Protein AF-X1LZN0-F1 (afdb_monomer_lite)

Sequence (103 aa):
MQIDPKHTGALDVKAMLYYELPGLLGGNVNKTIELLSKGIEIDSNYSLLYVDMARSYIKKKDYENARWFLNKVSEMENPTYEADLILNDKPEALELLEEIKGK

Radius of gyration: 13.46 Å; chains: 1; bounding box: 36×19×45 Å

InterPro domains:
  IPR011990 Tetratricopeptide-like helical domain superfamily [G3DSA:1.25.40.10] (1-102)
  IPR011990 Tetratricopeptide-like helical domain superfamily [SSF48452] (2-98)

Organism: NCBI:txid412755

pLDDT: mean 94.17, std 11.61, range [38.19, 98.88]

Foldseek 3Di:
DDDDPLDLVVLQVVLVVLCPDDVVRNRDLVSSLVSLVSSCVSPVQALVSLCSQLVSCVVVVNNVSNLVSLVSLVVRDDHPDPCCSVVPRNVSSVVSCVVSVPD

Structure (mmCIF, N/CA/C/O backbone):
data_AF-X1LZN0-F1
#
_entry.id   AF-X1LZN0-F1
#
loop_
_atom_site.group_PDB
_atom_site.id
_atom_site.type_symbol
_atom_site.label_atom_id
_atom_site.label_alt_id
_atom_site.label_comp_id
_atom_site.label_asym_id
_atom_site.label_entity_id
_atom_site.label_seq_id
_atom_site.pdbx_PDB_ins_code
_atom_site.Cartn_x
_atom_site.Cartn_y
_atom_site.Cartn_z
_atom_site.occupancy
_atom_site.B_iso_or_equiv
_atom_site.auth_seq_id
_atom_site.auth_comp_id
_atom_site.auth_asym_id
_atom_site.auth_atom_id
_atom_site.pdbx_PDB_model_num
ATOM 1 N N . MET A 1 1 ? 3.715 6.738 -28.071 1.00 38.44 1 MET A N 1
ATOM 2 C CA . MET A 1 1 ? 4.467 5.950 -27.073 1.00 38.44 1 MET A CA 1
ATOM 3 C C . MET A 1 1 ? 3.524 4.904 -26.510 1.00 38.44 1 MET A C 1
ATOM 5 O O . MET A 1 1 ? 2.556 5.282 -25.868 1.00 38.44 1 MET A O 1
ATOM 9 N N . GLN A 1 2 ? 3.729 3.624 -26.827 1.00 38.19 2 GLN A N 1
ATOM 10 C CA . GLN A 1 2 ? 3.074 2.544 -26.085 1.00 38.19 2 GLN A CA 1
ATOM 11 C C . GLN A 1 2 ? 3.850 2.396 -24.777 1.00 38.19 2 GLN A C 1
ATOM 13 O O . GLN A 1 2 ? 5.045 2.121 -24.813 1.00 38.19 2 GLN A O 1
ATOM 18 N N . ILE A 1 3 ? 3.198 2.671 -23.650 1.00 49.62 3 ILE A N 1
ATOM 19 C CA . ILE A 1 3 ? 3.736 2.318 -22.336 1.00 49.62 3 ILE A CA 1
ATOM 20 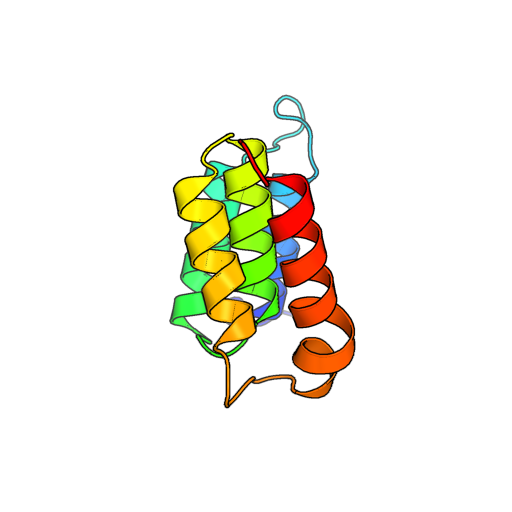C C . ILE A 1 3 ? 3.633 0.799 -22.250 1.00 49.62 3 ILE A C 1
ATOM 22 O O . ILE A 1 3 ? 2.558 0.260 -22.520 1.00 49.62 3 ILE A O 1
ATOM 26 N N . ASP A 1 4 ? 4.739 0.123 -21.942 1.00 55.28 4 ASP A N 1
ATOM 27 C CA . ASP A 1 4 ? 4.723 -1.317 -21.710 1.00 55.28 4 ASP A CA 1
ATOM 28 C C . ASP A 1 4 ? 3.688 -1.613 -20.607 1.00 55.28 4 ASP A C 1
ATOM 30 O O . ASP A 1 4 ? 3.858 -1.154 -19.473 1.00 55.28 4 ASP A O 1
ATOM 34 N N . PRO A 1 5 ? 2.595 -2.339 -20.908 1.00 54.56 5 PRO A N 1
ATOM 35 C CA . PRO A 1 5 ? 1.544 -2.632 -19.938 1.00 54.56 5 PRO A CA 1
ATOM 36 C C . PRO A 1 5 ? 2.021 -3.523 -18.778 1.00 54.56 5 PRO A C 1
ATOM 38 O O . PRO A 1 5 ? 1.232 -3.793 -17.873 1.00 54.56 5 PRO A O 1
ATOM 41 N N . LYS A 1 6 ? 3.282 -3.977 -18.798 1.00 61.28 6 LYS A N 1
ATOM 42 C CA . LYS A 1 6 ? 3.948 -4.715 -17.720 1.00 61.28 6 LYS A CA 1
ATOM 43 C C . LYS A 1 6 ? 4.839 -3.845 -16.829 1.00 61.28 6 LYS A C 1
ATOM 45 O O . LYS A 1 6 ? 5.467 -4.384 -15.927 1.00 61.28 6 LYS A O 1
ATOM 50 N N . HIS A 1 7 ? 4.922 -2.531 -17.048 1.00 81.31 7 HIS A N 1
ATOM 51 C CA . HIS A 1 7 ? 5.671 -1.669 -16.136 1.00 81.31 7 HIS A CA 1
ATOM 52 C C . HIS A 1 7 ? 4.906 -1.524 -14.817 1.00 81.31 7 HIS A C 1
ATOM 54 O O . HIS A 1 7 ? 3.805 -0.969 -14.797 1.00 81.31 7 HIS A O 1
ATOM 60 N N . THR A 1 8 ? 5.500 -1.978 -13.716 1.00 86.69 8 THR A N 1
ATOM 61 C CA . THR A 1 8 ? 4.865 -2.001 -12.394 1.00 86.69 8 THR A CA 1
ATOM 62 C C . THR A 1 8 ? 4.289 -0.640 -11.989 1.00 86.69 8 THR A C 1
ATOM 64 O O . THR A 1 8 ? 3.122 -0.554 -11.619 1.00 86.69 8 THR A O 1
ATOM 67 N N . GLY A 1 9 ? 5.033 0.452 -12.199 1.00 88.69 9 GLY A N 1
ATOM 68 C CA . GLY A 1 9 ? 4.532 1.807 -11.918 1.00 88.69 9 GLY A CA 1
ATOM 69 C C . GLY A 1 9 ? 3.328 2.240 -12.774 1.00 88.69 9 GLY A C 1
ATOM 70 O O . GLY A 1 9 ? 2.523 3.057 -12.347 1.00 88.69 9 GLY A O 1
ATOM 71 N N . ALA A 1 10 ? 3.139 1.684 -13.977 1.00 90.50 10 ALA A N 1
ATOM 72 C CA . ALA A 1 10 ? 1.955 1.995 -14.785 1.00 90.50 10 ALA A CA 1
ATOM 73 C C . ALA A 1 10 ? 0.696 1.288 -14.251 1.00 90.50 10 ALA A C 1
ATOM 75 O O . ALA A 1 10 ? -0.411 1.824 -14.361 1.00 90.50 10 ALA A O 1
ATOM 76 N N . LEU A 1 11 ? 0.858 0.091 -13.673 1.00 93.75 11 LEU A N 1
ATOM 77 C CA . LEU A 1 11 ? -0.222 -0.609 -12.976 1.00 93.75 11 LEU A CA 1
ATOM 78 C C . LEU A 1 11 ? -0.625 0.134 -11.705 1.00 93.75 11 LEU A C 1
ATOM 80 O O . LEU A 1 11 ? -1.824 0.279 -11.470 1.00 93.75 11 LEU A O 1
ATOM 84 N N . ASP A 1 12 ? 0.354 0.650 -10.963 1.00 95.81 12 ASP A N 1
ATOM 85 C CA . ASP A 1 12 ? 0.129 1.486 -9.785 1.00 95.81 12 ASP A CA 1
ATOM 86 C C . ASP A 1 12 ? -0.681 2.750 -10.116 1.00 95.81 12 ASP A C 1
ATOM 88 O O . ASP A 1 12 ? -1.810 2.912 -9.652 1.00 95.81 12 ASP A O 1
ATOM 92 N N . VAL A 1 13 ? -0.202 3.575 -11.054 1.00 95.56 13 VAL A N 1
ATOM 93 C CA . VAL A 1 13 ? -0.913 4.795 -11.488 1.00 95.56 13 VAL A CA 1
ATOM 94 C C . VAL A 1 13 ? -2.357 4.491 -11.909 1.00 95.56 13 VAL A C 1
ATOM 96 O O . VAL A 1 13 ? -3.291 5.236 -11.596 1.00 95.56 13 VAL A O 1
ATOM 99 N N . LYS A 1 14 ? -2.579 3.368 -12.601 1.00 95.38 14 LYS A N 1
ATOM 100 C CA . LYS A 1 14 ? -3.926 2.936 -12.985 1.00 95.38 14 LYS A CA 1
ATOM 101 C C . LYS A 1 14 ? -4.763 2.500 -11.778 1.00 95.38 14 LYS A C 1
ATOM 103 O O . LYS A 1 14 ? -5.964 2.771 -11.754 1.00 95.38 14 LYS A O 1
ATOM 108 N N . ALA A 1 15 ? -4.171 1.814 -10.806 1.00 97.00 15 ALA A N 1
ATOM 109 C CA . ALA A 1 15 ? -4.842 1.422 -9.572 1.00 97.00 15 ALA A CA 1
ATOM 110 C C . ALA A 1 15 ? -5.261 2.648 -8.751 1.00 97.00 15 ALA A C 1
ATOM 112 O O . ALA A 1 15 ? -6.400 2.703 -8.274 1.00 97.00 15 ALA A O 1
ATOM 113 N N . MET A 1 16 ? -4.386 3.650 -8.673 1.00 97.50 16 MET A N 1
ATOM 114 C CA . MET A 1 16 ? -4.632 4.917 -7.991 1.00 97.50 16 MET A CA 1
ATOM 115 C C . MET A 1 16 ? -5.749 5.728 -8.639 1.00 97.50 16 MET A C 1
ATOM 117 O O . MET A 1 16 ? -6.603 6.259 -7.932 1.00 97.50 16 MET A O 1
ATOM 121 N N . LEU A 1 17 ? -5.883 5.699 -9.967 1.00 96.31 17 LEU A N 1
ATOM 122 C CA . LEU A 1 17 ? -7.056 6.280 -10.629 1.00 96.31 17 LEU A CA 1
ATOM 123 C C . LEU A 1 17 ? -8.375 5.643 -10.145 1.00 96.31 17 LEU A C 1
ATOM 125 O O . LEU A 1 17 ? -9.345 6.351 -9.876 1.00 96.31 17 LEU A O 1
ATOM 129 N N . TYR A 1 18 ? -8.425 4.313 -10.012 1.00 97.50 18 TYR A N 1
ATOM 130 C CA . TYR A 1 18 ? -9.608 3.626 -9.476 1.00 97.50 18 TYR A CA 1
ATOM 131 C C . TYR A 1 18 ? -9.835 3.894 -7.987 1.00 97.50 18 TYR A C 1
ATOM 133 O O . TYR A 1 18 ? -10.981 3.853 -7.537 1.00 97.50 18 TYR A O 1
ATOM 141 N N . TYR A 1 19 ? -8.773 4.136 -7.225 1.00 97.94 19 TYR A N 1
ATOM 142 C CA . TYR A 1 19 ? -8.862 4.401 -5.795 1.00 97.94 19 TYR A CA 1
ATOM 143 C C . TYR A 1 19 ? -9.416 5.797 -5.514 1.00 97.94 19 TYR A C 1
ATOM 145 O O . TYR A 1 19 ? -10.303 5.931 -4.668 1.00 97.94 19 TYR A O 1
ATOM 153 N N . GLU A 1 20 ? -8.924 6.809 -6.229 1.00 96.44 20 GLU A N 1
ATOM 154 C CA . GLU A 1 20 ? -9.249 8.219 -5.991 1.00 96.44 20 GLU A CA 1
ATOM 155 C C . GLU A 1 20 ? -10.651 8.602 -6.469 1.00 96.44 20 GLU A C 1
ATOM 157 O O . GLU A 1 20 ? -11.344 9.404 -5.838 1.00 96.44 20 GLU A O 1
ATOM 162 N N . LEU A 1 21 ? -11.116 8.012 -7.572 1.00 96.00 21 LEU A N 1
ATOM 163 C CA . LEU A 1 21 ? -12.424 8.359 -8.111 1.00 96.00 21 LEU A CA 1
ATOM 164 C C . LEU A 1 21 ? -13.562 7.944 -7.154 1.00 96.00 21 LEU A C 1
ATOM 166 O O . LEU A 1 21 ? -13.531 6.871 -6.546 1.00 96.00 21 LEU A O 1
ATOM 170 N N . PRO A 1 22 ? -14.633 8.748 -7.045 1.00 93.31 22 PRO A N 1
ATOM 171 C CA . PRO A 1 22 ? -15.887 8.301 -6.455 1.00 93.31 22 PRO A CA 1
ATOM 172 C C . PRO A 1 22 ? -16.490 7.137 -7.246 1.00 93.31 22 PRO A C 1
ATOM 174 O O . PRO A 1 22 ? -16.355 7.073 -8.469 1.00 93.31 22 PRO A O 1
ATOM 177 N N . GLY A 1 23 ? -17.255 6.268 -6.580 1.00 90.31 23 GLY A N 1
ATOM 178 C CA . GLY A 1 23 ? -17.894 5.115 -7.231 1.00 90.31 23 GLY A CA 1
ATOM 179 C C . GLY A 1 23 ? -18.751 5.480 -8.452 1.00 90.31 23 GLY A C 1
ATOM 180 O O . GLY A 1 23 ? -18.690 4.790 -9.466 1.00 90.31 23 GLY A O 1
ATOM 181 N N . LEU A 1 24 ? -19.482 6.606 -8.408 1.00 93.81 24 LEU A N 1
ATOM 182 C CA . LEU A 1 24 ? -20.297 7.061 -9.549 1.00 93.81 24 LEU A CA 1
ATOM 183 C C . LEU A 1 24 ? -19.440 7.475 -10.758 1.00 93.81 24 LEU A C 1
ATOM 185 O O . LEU A 1 24 ? -19.884 7.347 -11.894 1.00 93.81 24 LEU A O 1
ATOM 189 N N . LEU A 1 25 ? -18.210 7.940 -10.518 1.00 94.25 25 LEU A N 1
ATOM 190 C CA . LEU A 1 25 ? -17.260 8.361 -11.551 1.00 94.25 25 LEU A CA 1
ATOM 191 C C . LEU A 1 25 ? -16.306 7.230 -11.965 1.00 94.25 25 LEU A C 1
ATOM 193 O O . LEU A 1 25 ? -15.321 7.478 -12.651 1.00 94.25 25 LEU A O 1
ATOM 197 N N . GLY A 1 26 ? -16.601 5.987 -11.575 1.00 90.69 26 GLY A N 1
ATOM 198 C CA . GLY A 1 26 ? -15.819 4.810 -11.956 1.00 90.69 26 GLY A CA 1
ATOM 199 C C . GLY A 1 26 ? -14.803 4.343 -10.914 1.00 90.69 26 GLY A C 1
ATOM 200 O O . GLY A 1 26 ? -14.060 3.402 -11.196 1.00 90.69 26 GLY A O 1
ATOM 201 N N . GLY A 1 27 ? -14.795 4.939 -9.720 1.00 95.81 27 GLY A N 1
ATOM 202 C CA . GLY A 1 27 ? -13.999 4.478 -8.586 1.00 95.81 27 GLY A CA 1
ATOM 203 C C . GLY A 1 27 ? -14.321 3.049 -8.169 1.00 95.81 27 GLY A C 1
ATOM 204 O O . GLY A 1 27 ? -15.488 2.658 -8.092 1.00 95.81 27 GLY A O 1
ATOM 205 N N . ASN A 1 28 ? -13.294 2.245 -7.901 1.00 97.62 28 ASN A N 1
ATOM 206 C CA . ASN A 1 28 ? -13.471 0.845 -7.537 1.00 97.62 28 ASN A CA 1
ATOM 207 C C . ASN A 1 28 ? -12.259 0.293 -6.777 1.00 97.62 28 ASN A C 1
ATOM 209 O O . ASN A 1 28 ? -11.285 -0.156 -7.376 1.00 97.62 28 ASN A O 1
ATOM 213 N N . VAL A 1 29 ? -12.380 0.228 -5.450 1.00 97.25 29 VAL A N 1
ATOM 214 C CA . VAL A 1 29 ? -11.306 -0.260 -4.570 1.00 97.25 29 VAL A CA 1
ATOM 215 C C . VAL A 1 29 ? -10.949 -1.730 -4.832 1.00 97.25 29 VAL A C 1
ATOM 217 O O . VAL A 1 29 ? -9.795 -2.114 -4.694 1.00 97.25 29 VAL A O 1
ATOM 220 N N . ASN A 1 30 ? -11.892 -2.571 -5.273 1.00 97.38 30 ASN A N 1
ATOM 221 C CA . ASN A 1 30 ? -11.560 -3.960 -5.615 1.00 97.38 30 ASN A CA 1
ATOM 222 C C . ASN A 1 30 ? -10.697 -4.039 -6.887 1.00 97.38 30 ASN A C 1
ATOM 224 O O . ASN A 1 30 ? -9.787 -4.861 -6.946 1.00 97.38 30 ASN A O 1
ATOM 228 N N . LYS A 1 31 ? -10.927 -3.162 -7.876 1.00 97.56 31 LYS A N 1
ATOM 229 C CA . LYS A 1 31 ? -10.057 -3.054 -9.061 1.00 97.56 31 LYS A CA 1
ATOM 230 C C . LYS A 1 31 ? -8.694 -2.463 -8.722 1.00 97.56 31 LYS A C 1
ATOM 232 O O . LYS A 1 31 ? -7.702 -2.908 -9.291 1.00 97.56 31 LYS A O 1
ATOM 237 N N . THR A 1 32 ? -8.638 -1.498 -7.802 1.00 98.25 32 THR A N 1
ATOM 238 C CA . THR A 1 32 ? -7.369 -1.028 -7.229 1.00 98.25 32 THR A CA 1
ATOM 239 C C . THR A 1 32 ? -6.590 -2.214 -6.671 1.00 98.25 32 THR A C 1
ATOM 241 O O . THR A 1 32 ? -5.440 -2.416 -7.053 1.00 98.25 32 THR A O 1
ATOM 244 N N . ILE A 1 33 ? -7.245 -3.063 -5.869 1.00 98.50 33 ILE A N 1
ATOM 245 C CA . ILE A 1 33 ? -6.584 -4.218 -5.261 1.00 98.50 33 ILE A CA 1
ATOM 246 C C . ILE A 1 33 ? -6.075 -5.221 -6.304 1.00 98.50 33 ILE A C 1
ATOM 248 O O . ILE A 1 33 ? -4.945 -5.697 -6.212 1.00 98.50 33 ILE A O 1
ATOM 252 N N . GLU A 1 34 ? -6.877 -5.512 -7.328 1.00 98.06 34 GLU A N 1
ATOM 253 C CA . GLU A 1 34 ? -6.497 -6.412 -8.421 1.00 98.06 34 GLU A CA 1
ATOM 254 C C . GLU A 1 34 ? -5.256 -5.916 -9.185 1.00 98.06 34 GLU A C 1
ATOM 256 O O . GLU A 1 34 ? -4.365 -6.700 -9.507 1.00 98.06 34 GLU A O 1
ATOM 261 N N . LEU A 1 35 ? -5.191 -4.618 -9.491 1.00 97.69 35 LEU A N 1
ATOM 262 C CA . LEU A 1 35 ? -4.087 -4.033 -10.256 1.00 97.69 35 LEU A CA 1
ATOM 263 C C . LEU A 1 35 ? -2.788 -3.983 -9.456 1.00 97.69 35 LEU A C 1
ATOM 265 O O . LEU A 1 35 ? -1.742 -4.345 -9.989 1.00 97.69 35 LEU A O 1
ATOM 269 N N . LEU A 1 36 ? -2.863 -3.591 -8.186 1.00 98.31 36 LEU A N 1
ATOM 270 C CA . LEU A 1 36 ? -1.712 -3.594 -7.285 1.00 98.31 36 LEU A CA 1
ATOM 271 C C . LEU A 1 36 ? -1.201 -5.020 -7.040 1.00 98.31 36 LEU A C 1
ATOM 273 O O . LEU A 1 36 ? 0.004 -5.237 -7.060 1.00 98.31 36 LEU A O 1
ATOM 277 N N . SER A 1 37 ? -2.097 -6.009 -6.921 1.00 98.12 37 SER A N 1
ATOM 278 C CA . SER A 1 37 ? -1.703 -7.425 -6.810 1.00 98.12 37 SER A CA 1
ATOM 279 C C . SER A 1 37 ? -0.902 -7.888 -8.032 1.00 98.12 37 SER A C 1
ATOM 281 O O . SER A 1 37 ? 0.154 -8.492 -7.878 1.00 98.12 37 SER A O 1
ATOM 283 N N . LYS A 1 38 ? -1.333 -7.519 -9.247 1.00 96.69 38 LYS A N 1
ATOM 284 C CA . LYS A 1 38 ? -0.562 -7.777 -10.479 1.00 96.69 38 LYS A CA 1
ATOM 285 C C . LYS A 1 38 ? 0.776 -7.040 -10.494 1.00 96.69 38 LYS A C 1
ATOM 287 O O . LYS A 1 38 ? 1.749 -7.564 -11.020 1.00 96.69 38 LYS A O 1
ATOM 292 N N . GLY A 1 39 ? 0.826 -5.828 -9.943 1.00 96.50 39 GLY A N 1
ATOM 293 C CA . GLY A 1 39 ? 2.073 -5.086 -9.775 1.00 96.50 39 GLY A CA 1
ATOM 294 C C . GLY A 1 39 ? 3.063 -5.841 -8.887 1.00 96.50 39 GLY A C 1
ATOM 295 O O . GLY A 1 39 ? 4.205 -6.033 -9.288 1.00 96.50 39 GLY A O 1
ATOM 296 N N . ILE A 1 40 ? 2.595 -6.350 -7.744 1.00 97.06 40 ILE A N 1
ATOM 297 C CA . ILE A 1 40 ? 3.398 -7.133 -6.794 1.00 97.06 40 ILE A CA 1
ATOM 298 C C . ILE A 1 40 ? 3.871 -8.459 -7.412 1.00 97.06 40 ILE A C 1
ATOM 300 O O . ILE A 1 40 ? 4.992 -8.888 -7.156 1.00 97.06 40 ILE A O 1
ATOM 304 N N . GLU A 1 41 ? 3.053 -9.108 -8.248 1.00 96.44 41 GLU A N 1
ATOM 305 C CA . GLU A 1 41 ? 3.464 -10.313 -8.990 1.00 96.44 41 GLU A CA 1
ATOM 306 C C . GLU A 1 41 ? 4.618 -10.047 -9.971 1.00 96.44 41 GLU A C 1
ATOM 308 O O . GLU A 1 41 ? 5.422 -10.943 -10.230 1.00 96.44 41 GLU A O 1
ATOM 313 N N . ILE A 1 42 ? 4.696 -8.837 -10.535 1.00 94.25 42 ILE A N 1
ATOM 314 C CA . ILE A 1 42 ? 5.760 -8.436 -11.467 1.00 94.25 42 ILE A CA 1
ATOM 315 C C . ILE A 1 42 ? 7.001 -7.970 -10.704 1.00 94.25 42 ILE A C 1
ATOM 317 O O . ILE A 1 42 ? 8.118 -8.329 -11.074 1.00 94.25 42 ILE A O 1
ATOM 321 N N . ASP A 1 43 ? 6.804 -7.169 -9.660 1.00 95.81 43 ASP A N 1
ATOM 322 C CA . ASP A 1 43 ? 7.863 -6.653 -8.804 1.00 95.81 43 ASP A CA 1
ATOM 323 C C . ASP A 1 43 ? 7.410 -6.635 -7.337 1.00 95.81 43 ASP A C 1
ATOM 325 O O . ASP A 1 43 ? 6.767 -5.698 -6.858 1.00 95.81 43 ASP A O 1
ATOM 329 N N . SER A 1 44 ? 7.793 -7.683 -6.609 1.00 96.69 44 SER A N 1
ATOM 330 C CA . SER A 1 44 ? 7.500 -7.840 -5.183 1.00 96.69 44 SER A CA 1
ATOM 331 C C . SER A 1 44 ? 8.351 -6.946 -4.279 1.00 96.69 44 SER A C 1
ATOM 333 O O . SER A 1 44 ? 8.142 -6.923 -3.068 1.00 96.69 44 SER A O 1
ATOM 335 N N . ASN A 1 45 ? 9.330 -6.237 -4.840 1.00 97.56 45 ASN A N 1
ATOM 336 C CA . ASN A 1 45 ? 10.239 -5.364 -4.108 1.00 97.56 45 ASN A CA 1
ATOM 337 C C . ASN A 1 45 ? 9.868 -3.882 -4.276 1.00 97.56 45 ASN A C 1
ATOM 339 O O . ASN A 1 45 ? 10.570 -3.005 -3.772 1.00 97.56 45 ASN A O 1
ATOM 343 N N . TYR A 1 46 ? 8.760 -3.576 -4.955 1.00 97.56 46 TYR A N 1
ATOM 344 C CA . TYR A 1 46 ? 8.246 -2.216 -5.056 1.00 97.56 46 TYR A CA 1
ATOM 345 C C . TYR A 1 46 ? 7.356 -1.887 -3.849 1.00 97.56 46 TYR A C 1
ATOM 347 O O . TYR A 1 46 ? 6.156 -2.168 -3.833 1.00 97.56 46 TYR A O 1
ATOM 355 N N . SER A 1 47 ? 7.954 -1.275 -2.827 1.00 98.50 47 SER A N 1
ATOM 356 C CA . SER A 1 47 ? 7.320 -0.966 -1.538 1.00 98.50 47 SER A CA 1
ATOM 357 C C . SER A 1 47 ? 6.041 -0.137 -1.623 1.00 98.50 47 SER A C 1
ATOM 359 O O . SER A 1 47 ? 5.092 -0.443 -0.899 1.00 98.50 47 SER A O 1
ATOM 361 N N . LEU A 1 48 ? 5.966 0.832 -2.539 1.00 98.38 48 LEU A N 1
ATOM 362 C CA . LEU A 1 48 ? 4.786 1.681 -2.724 1.00 98.38 48 LEU A CA 1
ATOM 363 C C . LEU A 1 48 ? 3.497 0.871 -2.949 1.00 98.38 48 LEU A C 1
ATOM 365 O O . LEU A 1 48 ? 2.461 1.174 -2.361 1.00 98.38 48 LEU A O 1
ATOM 369 N N . LEU A 1 49 ? 3.565 -0.245 -3.686 1.00 98.56 49 LEU A N 1
ATOM 370 C CA . LEU A 1 49 ? 2.388 -1.085 -3.938 1.00 98.56 49 LEU A CA 1
ATOM 371 C C . LEU A 1 49 ? 1.784 -1.672 -2.658 1.00 98.56 49 LEU A C 1
ATOM 373 O O . LEU A 1 49 ? 0.575 -1.902 -2.579 1.00 98.56 49 LEU A O 1
ATOM 377 N N . TYR A 1 50 ? 2.624 -1.942 -1.658 1.00 98.81 50 TYR A N 1
ATOM 378 C CA . TYR A 1 50 ? 2.194 -2.456 -0.362 1.00 98.81 50 TYR A CA 1
ATOM 379 C C . TYR A 1 50 ? 1.571 -1.337 0.489 1.00 98.81 50 TYR A C 1
ATOM 381 O O . TYR A 1 50 ? 0.579 -1.582 1.180 1.00 98.81 50 TYR A O 1
ATOM 389 N N . VAL A 1 51 ? 2.076 -0.102 0.391 1.00 98.81 51 VAL A N 1
ATOM 390 C CA . VAL A 1 51 ? 1.441 1.079 1.008 1.00 98.81 51 VAL A CA 1
ATOM 391 C C . VAL A 1 51 ? 0.050 1.311 0.405 1.00 98.81 51 VAL A C 1
ATOM 393 O O . VAL A 1 51 ? -0.939 1.427 1.134 1.00 98.81 51 VAL A O 1
ATOM 396 N N . ASP A 1 52 ? -0.076 1.262 -0.921 1.00 98.75 52 ASP A N 1
ATOM 397 C CA . ASP A 1 52 ? -1.357 1.473 -1.605 1.00 98.75 52 ASP A CA 1
ATOM 398 C C . ASP A 1 52 ? -2.345 0.311 -1.423 1.00 98.75 52 ASP A C 1
ATOM 400 O O . ASP A 1 52 ? -3.567 0.522 -1.342 1.00 98.75 52 ASP A O 1
ATOM 404 N N . MET A 1 53 ? -1.842 -0.918 -1.255 1.00 98.75 53 MET A N 1
ATOM 405 C CA . MET A 1 53 ? -2.629 -2.046 -0.749 1.00 98.75 53 MET A CA 1
ATOM 406 C C . MET A 1 53 ? -3.240 -1.708 0.606 1.00 98.75 53 MET A C 1
ATOM 408 O O . MET A 1 53 ? -4.455 -1.834 0.785 1.00 98.75 53 MET A O 1
ATOM 412 N N . ALA A 1 54 ? -2.417 -1.258 1.552 1.00 98.75 54 ALA A N 1
ATOM 413 C CA . ALA A 1 54 ? -2.880 -0.940 2.889 1.00 98.75 54 ALA A CA 1
ATOM 414 C C . ALA A 1 54 ? -3.943 0.161 2.871 1.00 98.75 54 ALA A C 1
ATOM 416 O O . ALA A 1 54 ? -5.026 -0.051 3.417 1.00 98.75 54 ALA A O 1
ATOM 417 N N . ARG A 1 55 ? -3.713 1.272 2.160 1.00 98.75 55 ARG A N 1
ATOM 418 C CA . ARG A 1 55 ? -4.710 2.345 1.962 1.00 98.75 55 ARG A CA 1
ATOM 419 C C . ARG A 1 55 ? -6.034 1.805 1.409 1.00 98.75 55 ARG A C 1
ATOM 421 O O . ARG A 1 55 ? -7.114 2.140 1.905 1.00 98.75 55 ARG A O 1
ATOM 428 N N . SER A 1 56 ? -5.968 0.903 0.430 1.00 98.50 56 SER A N 1
ATOM 429 C CA . SER A 1 56 ? -7.150 0.252 -0.148 1.00 98.50 56 SER A CA 1
ATOM 430 C C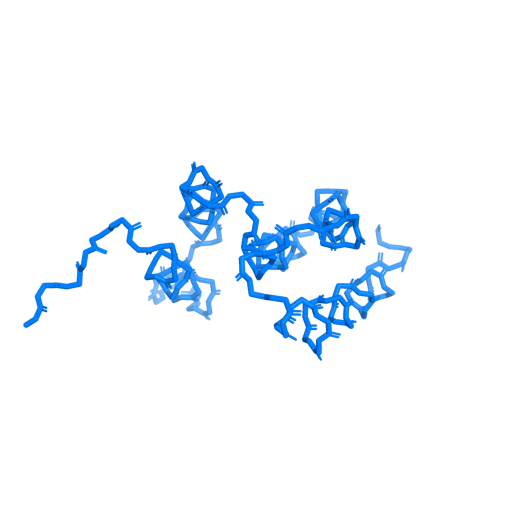 . SER A 1 56 ? -7.926 -0.579 0.881 1.00 98.50 56 SER A C 1
ATOM 432 O O . SER A 1 56 ? -9.158 -0.512 0.927 1.00 98.50 56 SER A O 1
ATOM 434 N N . TYR A 1 57 ? -7.233 -1.326 1.742 1.00 98.75 57 TYR A N 1
ATOM 435 C CA . TYR A 1 57 ? -7.862 -2.094 2.820 1.00 98.75 57 TYR A CA 1
ATOM 436 C C . TYR A 1 57 ? -8.396 -1.204 3.954 1.00 98.75 57 TYR A C 1
ATOM 438 O O . TYR A 1 57 ? -9.509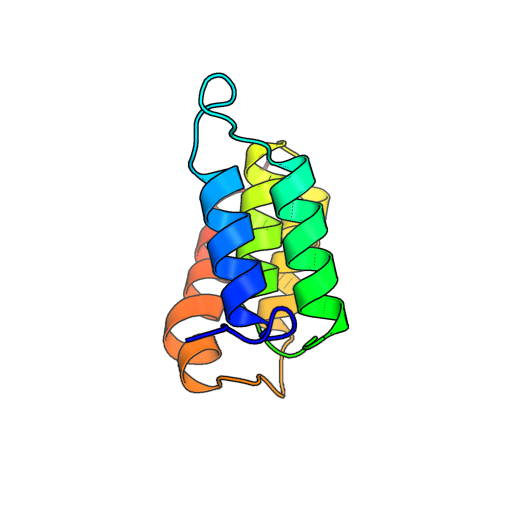 -1.442 4.428 1.00 98.75 57 TYR A O 1
ATOM 446 N N . ILE A 1 58 ? -7.708 -0.112 4.303 1.00 98.56 58 ILE A N 1
ATOM 447 C CA . ILE A 1 58 ? -8.200 0.911 5.245 1.00 98.56 58 ILE A CA 1
ATOM 448 C C . ILE A 1 58 ? -9.516 1.509 4.744 1.00 98.56 58 ILE A C 1
ATOM 450 O O . ILE A 1 58 ? -10.491 1.584 5.495 1.00 98.56 58 ILE A O 1
ATOM 454 N N . LYS A 1 59 ? -9.602 1.847 3.451 1.00 97.00 59 LYS A N 1
ATOM 455 C CA . LYS A 1 59 ? -10.834 2.352 2.819 1.00 97.00 59 LYS A CA 1
ATOM 456 C C . LYS A 1 59 ? -11.985 1.340 2.880 1.00 97.00 59 LYS A C 1
ATOM 458 O O . LYS A 1 59 ? -13.149 1.735 2.947 1.00 97.00 59 LYS A O 1
ATOM 463 N N . LYS A 1 60 ? -11.673 0.040 2.912 1.00 97.19 60 LYS A N 1
ATOM 464 C CA . LYS A 1 60 ? -12.632 -1.059 3.131 1.00 97.19 60 LYS A CA 1
ATOM 465 C C . LYS A 1 60 ? -12.906 -1.359 4.611 1.00 97.19 60 LYS A C 1
ATOM 467 O O . LYS A 1 60 ? -13.752 -2.206 4.885 1.00 97.19 60 LYS A O 1
ATOM 472 N N . LYS A 1 61 ? -12.247 -0.658 5.542 1.00 97.94 61 LYS A N 1
ATOM 473 C CA . LYS A 1 61 ? -12.254 -0.912 6.995 1.00 97.94 61 LYS A CA 1
ATOM 474 C C . LYS A 1 61 ? -11.750 -2.307 7.378 1.00 97.94 61 LYS A C 1
ATOM 476 O O . LYS A 1 61 ? -12.118 -2.841 8.419 1.00 97.94 61 LYS A O 1
ATOM 481 N N . ASP A 1 62 ? -10.921 -2.894 6.525 1.00 98.56 62 ASP A N 1
ATOM 482 C CA . ASP A 1 62 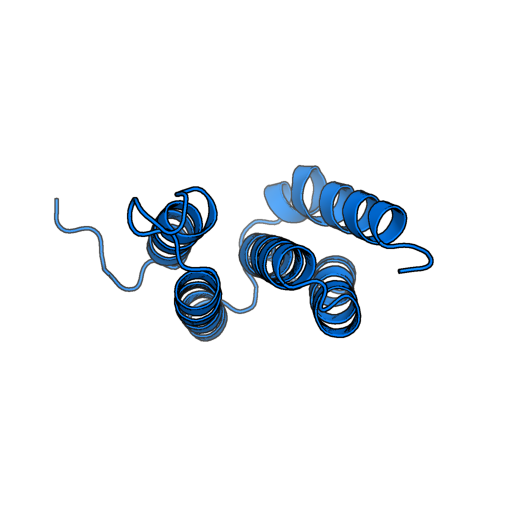? -10.263 -4.172 6.763 1.00 98.56 62 ASP A CA 1
ATOM 483 C C . ASP A 1 62 ? -8.863 -3.903 7.324 1.00 98.56 62 ASP A C 1
ATOM 485 O O . ASP A 1 62 ? -7.853 -3.897 6.617 1.00 98.56 62 ASP A O 1
ATOM 489 N N . TYR A 1 63 ? -8.826 -3.569 8.612 1.00 98.69 63 TYR A N 1
ATOM 490 C CA . TYR A 1 63 ? -7.605 -3.110 9.268 1.00 98.69 63 TYR A CA 1
ATOM 491 C C . TYR A 1 63 ? -6.587 -4.234 9.488 1.00 98.69 63 TYR A C 1
ATOM 493 O O . TYR A 1 63 ? -5.393 -3.958 9.563 1.00 98.69 63 TYR A O 1
ATOM 501 N N . GLU A 1 64 ? -7.032 -5.492 9.537 1.00 98.56 64 GLU A N 1
ATOM 502 C CA . GLU A 1 64 ? -6.144 -6.656 9.628 1.00 98.56 64 GLU A CA 1
ATOM 503 C C . GLU A 1 64 ? -5.281 -6.789 8.373 1.00 98.56 64 GLU A C 1
ATOM 505 O O . GLU A 1 64 ? -4.051 -6.834 8.468 1.00 98.56 64 GLU A O 1
ATOM 510 N N . ASN A 1 65 ? -5.901 -6.768 7.188 1.00 98.50 65 ASN A N 1
ATOM 511 C CA . ASN A 1 65 ? -5.142 -6.800 5.941 1.00 98.50 65 ASN A CA 1
ATOM 512 C C . ASN A 1 65 ? -4.279 -5.546 5.784 1.00 98.50 65 ASN A C 1
ATOM 514 O O . ASN A 1 65 ? -3.113 -5.661 5.416 1.00 98.50 65 ASN A O 1
ATOM 518 N N . ALA A 1 66 ? -4.795 -4.362 6.130 1.00 98.81 66 ALA A N 1
ATOM 519 C CA . ALA A 1 66 ? -3.992 -3.142 6.097 1.00 98.81 66 ALA A CA 1
ATOM 520 C C . ALA A 1 66 ? -2.708 -3.274 6.934 1.00 98.81 66 ALA A C 1
ATOM 522 O O . ALA A 1 66 ? -1.617 -3.055 6.410 1.00 98.81 66 ALA A O 1
ATOM 523 N N . ARG A 1 67 ? -2.815 -3.719 8.196 1.00 98.81 67 ARG A N 1
ATOM 524 C CA . ARG A 1 67 ? -1.657 -3.966 9.074 1.00 98.81 67 ARG A CA 1
ATOM 525 C C . ARG A 1 67 ? -0.667 -4.948 8.458 1.00 98.81 67 ARG A C 1
ATOM 527 O O . ARG A 1 67 ? 0.537 -4.717 8.530 1.00 98.81 67 ARG A O 1
ATOM 534 N N . TRP A 1 68 ? -1.157 -6.024 7.843 1.00 98.75 68 TRP A N 1
ATOM 535 C CA . TRP A 1 68 ? -0.295 -7.010 7.194 1.00 98.75 68 TRP A CA 1
ATOM 536 C C . TRP A 1 68 ? 0.572 -6.377 6.097 1.00 98.75 68 TRP A C 1
ATOM 538 O O . TRP A 1 68 ? 1.791 -6.551 6.110 1.00 98.75 68 TRP A O 1
ATOM 548 N N . PHE A 1 69 ? -0.027 -5.595 5.193 1.00 98.88 69 PHE A N 1
ATOM 549 C CA . PHE A 1 69 ? 0.710 -4.939 4.108 1.00 98.88 69 PHE A CA 1
ATOM 550 C C . PHE A 1 69 ? 1.668 -3.848 4.617 1.00 98.88 69 PHE A C 1
ATOM 552 O O . PHE A 1 69 ? 2.797 -3.769 4.139 1.00 98.88 69 PHE A O 1
ATOM 559 N N . LEU A 1 70 ? 1.286 -3.067 5.634 1.00 98.88 70 LEU A N 1
ATOM 560 C CA . LEU A 1 70 ? 2.163 -2.042 6.230 1.00 98.88 70 LEU A CA 1
ATOM 561 C C . LEU A 1 70 ? 3.394 -2.655 6.915 1.00 98.88 70 LEU A C 1
ATOM 563 O O . LEU A 1 70 ? 4.511 -2.151 6.783 1.00 98.88 70 LEU A O 1
ATOM 567 N N . ASN A 1 71 ? 3.219 -3.788 7.600 1.00 98.69 71 ASN A N 1
ATOM 568 C CA . ASN A 1 71 ? 4.344 -4.514 8.188 1.00 98.69 71 ASN A CA 1
ATOM 569 C C . ASN A 1 71 ? 5.286 -5.064 7.108 1.00 98.69 71 ASN A C 1
ATOM 571 O O . ASN A 1 71 ? 6.500 -5.024 7.293 1.00 98.69 71 ASN A O 1
ATOM 575 N N . LYS A 1 72 ? 4.766 -5.482 5.944 1.00 98.56 72 LYS A N 1
ATOM 576 C CA . LYS A 1 72 ? 5.612 -5.901 4.814 1.00 98.56 72 LYS A CA 1
ATOM 577 C C . LYS A 1 72 ? 6.522 -4.786 4.301 1.00 98.56 72 LYS A C 1
ATOM 579 O O . LYS A 1 72 ? 7.673 -5.067 3.987 1.00 98.56 72 LYS A O 1
ATOM 584 N N . VAL A 1 73 ? 6.052 -3.537 4.274 1.00 98.56 73 VAL A N 1
ATOM 585 C CA . VAL A 1 73 ? 6.893 -2.371 3.937 1.00 98.56 73 VAL A CA 1
ATOM 586 C C . VAL A 1 73 ? 8.020 -2.205 4.961 1.00 98.56 73 VAL A C 1
ATOM 588 O O . VAL A 1 73 ? 9.178 -1.995 4.599 1.00 98.56 73 VAL A O 1
ATOM 591 N N . SER A 1 74 ? 7.702 -2.357 6.248 1.00 96.62 74 SER A N 1
ATOM 592 C CA . SER A 1 74 ? 8.676 -2.225 7.341 1.00 96.62 74 SER A CA 1
ATOM 593 C C . SER A 1 74 ? 9.759 -3.312 7.303 1.00 96.62 74 SER A C 1
ATOM 595 O O . SER A 1 74 ? 10.930 -3.021 7.551 1.00 96.62 74 SER A O 1
ATOM 597 N N . GLU A 1 75 ? 9.379 -4.537 6.935 1.00 97.62 75 GLU A N 1
ATOM 598 C CA . GLU A 1 75 ? 10.246 -5.718 6.810 1.00 97.62 75 GLU A CA 1
ATOM 599 C C . GLU A 1 75 ? 11.054 -5.763 5.498 1.00 97.62 75 GLU A C 1
ATOM 601 O O . GLU A 1 75 ? 11.875 -6.660 5.319 1.00 97.62 75 GLU A O 1
ATOM 606 N N . MET A 1 76 ? 10.837 -4.836 4.558 1.00 97.88 76 MET A N 1
ATOM 607 C CA . MET A 1 76 ? 11.492 -4.884 3.250 1.00 97.88 76 MET A CA 1
ATOM 608 C C . MET A 1 76 ? 12.981 -4.511 3.346 1.00 97.88 76 MET A C 1
ATOM 610 O O . MET A 1 76 ? 13.335 -3.411 3.789 1.00 97.88 76 MET A O 1
ATOM 614 N N . GLU A 1 77 ? 13.838 -5.437 2.902 1.00 95.88 77 GLU A N 1
ATOM 615 C CA . GLU A 1 77 ? 15.304 -5.305 2.929 1.00 95.88 77 GLU A CA 1
ATOM 616 C C . GLU A 1 77 ? 15.917 -4.974 1.561 1.00 95.88 77 GLU A C 1
ATOM 618 O O . GLU A 1 77 ? 16.940 -4.303 1.502 1.00 95.88 77 GLU A O 1
ATOM 623 N N . ASN A 1 78 ? 15.299 -5.423 0.461 1.00 96.94 78 ASN A N 1
ATOM 624 C CA . ASN A 1 78 ? 15.846 -5.292 -0.896 1.00 96.94 78 ASN A CA 1
ATOM 625 C C . ASN A 1 78 ? 14.849 -4.594 -1.842 1.00 96.94 78 ASN A C 1
ATOM 627 O O . ASN A 1 78 ? 14.351 -5.244 -2.762 1.00 96.94 78 ASN A O 1
ATOM 631 N N . PRO A 1 79 ? 14.495 -3.317 -1.607 1.00 97.69 79 PRO A N 1
ATOM 632 C CA . PRO A 1 79 ? 13.524 -2.606 -2.435 1.00 97.69 79 PRO A CA 1
ATOM 633 C C . PRO A 1 79 ? 14.056 -2.318 -3.844 1.00 97.69 79 PRO A C 1
ATOM 635 O O . PRO A 1 79 ? 15.245 -2.065 -4.033 1.00 97.69 79 PRO A O 1
ATOM 638 N N . THR A 1 80 ? 13.156 -2.251 -4.825 1.00 96.44 80 THR A N 1
ATOM 639 C CA . THR A 1 80 ? 13.480 -1.770 -6.181 1.00 96.44 80 THR A CA 1
ATOM 640 C C . THR A 1 80 ? 13.928 -0.308 -6.160 1.00 96.44 80 THR A C 1
ATOM 642 O O . THR A 1 80 ? 14.845 0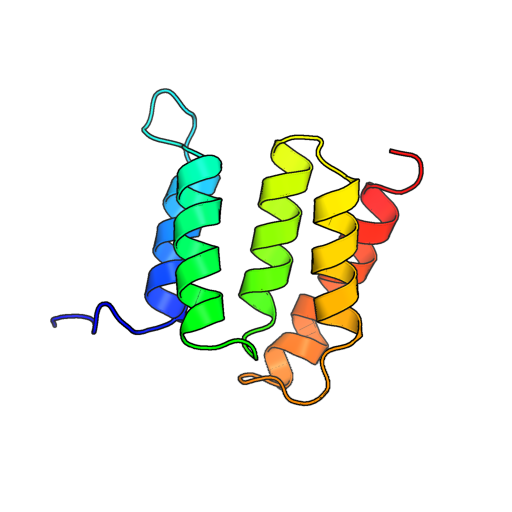.075 -6.889 1.00 96.44 80 THR A O 1
ATOM 645 N N . TYR A 1 81 ? 13.317 0.501 -5.289 1.00 96.25 81 TYR A N 1
ATOM 646 C CA . TYR A 1 81 ? 13.622 1.919 -5.112 1.00 96.25 81 TYR A CA 1
ATOM 647 C C . TYR A 1 81 ? 13.965 2.204 -3.644 1.00 96.25 81 TYR A C 1
ATOM 649 O O . TYR A 1 81 ? 13.108 2.543 -2.834 1.00 96.25 81 TYR A O 1
ATOM 657 N N . GLU A 1 82 ? 15.242 2.055 -3.285 1.00 97.81 82 GLU A N 1
ATOM 658 C CA . GLU A 1 82 ? 15.714 2.220 -1.900 1.00 97.81 82 GLU A CA 1
ATOM 659 C C . GLU A 1 82 ? 15.439 3.616 -1.328 1.00 97.81 82 GLU A C 1
ATOM 661 O O . GLU A 1 82 ? 15.023 3.747 -0.176 1.00 97.81 82 GLU A O 1
ATOM 666 N N . ALA A 1 83 ? 15.615 4.657 -2.144 1.00 97.94 83 ALA A N 1
ATOM 667 C CA . ALA A 1 83 ? 15.327 6.025 -1.730 1.00 97.94 83 ALA A CA 1
ATOM 668 C C . ALA A 1 83 ? 13.842 6.216 -1.380 1.00 97.94 83 ALA A C 1
ATOM 670 O O . ALA A 1 83 ? 13.547 6.818 -0.349 1.00 97.94 83 ALA A O 1
ATOM 671 N N . ASP A 1 84 ? 12.929 5.666 -2.187 1.00 97.88 84 ASP A N 1
ATOM 672 C CA . ASP A 1 84 ? 11.486 5.765 -1.939 1.00 97.88 84 ASP A CA 1
ATOM 673 C C . ASP A 1 84 ? 11.094 5.004 -0.672 1.00 97.88 84 ASP A C 1
ATOM 675 O O . ASP A 1 84 ? 10.391 5.556 0.177 1.00 97.88 84 ASP A O 1
ATOM 679 N N . LEU A 1 85 ? 11.642 3.796 -0.474 1.00 98.38 85 LEU A N 1
ATOM 680 C CA . LEU A 1 85 ? 11.406 3.020 0.742 1.00 98.38 85 LEU A CA 1
ATOM 681 C C . LEU A 1 85 ? 11.775 3.815 2.004 1.00 98.38 85 LEU A C 1
ATOM 683 O O . LEU A 1 85 ? 11.011 3.835 2.969 1.00 98.38 85 LEU A O 1
ATOM 687 N N . ILE A 1 86 ? 12.963 4.427 2.022 1.00 98.00 86 ILE A N 1
ATOM 688 C CA . ILE A 1 86 ? 13.514 5.084 3.216 1.00 98.00 86 ILE A CA 1
ATOM 689 C C . ILE A 1 86 ? 12.858 6.442 3.466 1.00 98.00 86 ILE A C 1
ATOM 691 O O . ILE A 1 86 ? 12.572 6.775 4.617 1.00 98.00 86 ILE A O 1
ATOM 695 N N . LEU A 1 87 ? 12.666 7.239 2.415 1.00 98.19 87 LEU A N 1
ATOM 696 C CA . LEU A 1 87 ? 12.234 8.629 2.548 1.00 98.19 87 LEU A CA 1
ATOM 697 C C . LEU A 1 87 ? 10.712 8.780 2.583 1.00 98.19 87 LEU A C 1
ATOM 699 O O . LEU A 1 87 ? 10.242 9.745 3.181 1.00 98.19 87 LEU A O 1
ATOM 703 N N . ASN A 1 88 ? 9.965 7.848 1.981 1.00 98.31 88 ASN A N 1
ATOM 704 C CA . ASN A 1 88 ? 8.517 7.967 1.810 1.00 98.31 88 ASN A CA 1
ATOM 705 C C . ASN A 1 88 ? 7.771 6.767 2.411 1.00 98.31 88 ASN A C 1
ATOM 707 O O . ASN A 1 88 ? 7.021 6.931 3.373 1.00 98.31 88 ASN A O 1
ATOM 711 N N . ASP A 1 89 ? 8.011 5.557 1.901 1.00 98.62 89 ASP A N 1
ATOM 712 C CA . ASP A 1 89 ? 7.091 4.434 2.116 1.00 98.62 89 ASP A CA 1
ATOM 713 C C . ASP A 1 89 ? 7.130 3.895 3.554 1.00 98.62 89 ASP A C 1
ATOM 715 O O . ASP A 1 89 ? 6.083 3.600 4.128 1.00 98.62 89 ASP A O 1
ATOM 719 N N . LYS A 1 90 ? 8.315 3.770 4.176 1.00 98.56 90 LYS A N 1
ATOM 720 C CA . LYS A 1 90 ? 8.430 3.369 5.593 1.00 98.56 90 LYS A CA 1
ATOM 721 C C . LYS A 1 90 ? 7.862 4.424 6.547 1.00 98.56 90 LYS A C 1
ATOM 723 O O . LYS A 1 90 ? 7.076 4.033 7.412 1.00 98.56 90 LYS A O 1
ATOM 728 N N . PRO A 1 91 ? 8.220 5.720 6.435 1.00 98.69 91 PRO A N 1
ATOM 729 C CA . PRO A 1 91 ? 7.577 6.769 7.222 1.00 98.69 91 PRO A CA 1
ATOM 730 C C . PRO A 1 91 ? 6.053 6.730 7.111 1.00 98.69 91 PRO A C 1
ATOM 732 O O . PRO A 1 91 ? 5.369 6.679 8.131 1.00 98.69 91 PRO A O 1
ATOM 735 N N . GLU A 1 92 ? 5.528 6.647 5.890 1.00 98.62 92 GLU A N 1
ATOM 736 C CA . GLU A 1 92 ? 4.087 6.606 5.677 1.00 98.62 92 GLU A CA 1
ATOM 737 C C . GLU A 1 92 ? 3.454 5.336 6.258 1.00 98.62 92 GLU A C 1
ATOM 739 O O . GLU A 1 92 ? 2.401 5.390 6.896 1.00 98.62 92 GLU A O 1
ATOM 744 N N . ALA A 1 93 ? 4.109 4.183 6.104 1.00 98.75 93 ALA A N 1
ATOM 745 C CA . ALA A 1 93 ? 3.592 2.940 6.650 1.00 98.75 93 ALA A CA 1
ATOM 746 C C . ALA A 1 93 ? 3.452 2.997 8.181 1.00 98.75 93 ALA A C 1
ATOM 748 O O . ALA A 1 93 ? 2.472 2.493 8.734 1.00 98.75 93 ALA A O 1
ATOM 749 N N . LEU A 1 94 ? 4.404 3.643 8.861 1.00 98.62 94 LEU A N 1
ATOM 750 C CA . LEU A 1 94 ? 4.356 3.871 10.306 1.00 98.62 94 LEU A CA 1
ATOM 751 C C . LEU A 1 94 ? 3.231 4.839 10.699 1.00 98.62 94 LEU A C 1
ATOM 753 O O . LEU A 1 94 ? 2.534 4.586 11.682 1.00 98.62 94 LEU A O 1
ATOM 757 N N . GLU A 1 95 ? 3.021 5.910 9.931 1.00 98.69 95 GLU A N 1
ATOM 758 C CA . GLU A 1 95 ? 1.912 6.847 10.151 1.00 98.69 95 GLU A CA 1
ATOM 759 C C . GLU A 1 95 ? 0.552 6.150 10.019 1.00 98.69 95 GLU A C 1
ATOM 761 O O . GLU A 1 95 ? -0.290 6.259 10.913 1.00 98.69 95 GLU A O 1
ATOM 766 N N . LEU A 1 96 ? 0.361 5.357 8.960 1.00 98.69 96 LEU A N 1
ATOM 767 C CA . LEU A 1 96 ? -0.867 4.592 8.737 1.00 98.69 96 LEU A CA 1
ATOM 768 C C . LEU A 1 96 ? -1.097 3.535 9.825 1.00 98.69 96 LEU A C 1
ATOM 770 O O . LEU A 1 96 ? -2.239 3.334 10.242 1.00 98.69 96 LEU A O 1
ATOM 774 N N . LEU A 1 97 ? -0.040 2.873 10.313 1.00 98.69 97 LEU A N 1
ATOM 775 C CA . LEU A 1 97 ? -0.133 1.926 11.434 1.00 98.69 97 LEU A CA 1
ATOM 776 C C . LEU A 1 97 ? -0.638 2.606 12.712 1.00 98.69 97 LEU A C 1
ATOM 778 O O . LEU A 1 97 ? -1.466 2.032 13.424 1.00 98.69 97 LEU A O 1
ATOM 782 N N . GLU A 1 98 ? -0.169 3.822 12.997 1.00 98.44 98 GLU A N 1
ATOM 783 C CA . GLU A 1 98 ? -0.648 4.602 14.139 1.00 98.44 98 GLU A CA 1
ATOM 784 C C . GLU A 1 98 ? -2.073 5.138 13.922 1.00 98.44 98 GLU A C 1
ATOM 786 O O . GLU A 1 98 ? -2.864 5.130 14.865 1.00 98.44 98 GLU A O 1
ATOM 791 N N . GLU A 1 99 ? -2.460 5.524 12.701 1.00 98.25 99 GLU A N 1
ATOM 792 C CA . GLU A 1 99 ? -3.831 5.967 12.392 1.00 98.25 99 GLU A CA 1
ATOM 793 C C . GLU A 1 99 ? -4.868 4.863 12.657 1.00 98.25 99 GLU A C 1
ATOM 795 O O . GLU A 1 99 ? -5.936 5.104 13.233 1.00 98.25 99 GLU A O 1
ATOM 800 N N . ILE A 1 100 ? -4.552 3.628 12.264 1.00 98.25 100 ILE A N 1
ATOM 801 C CA . ILE A 1 100 ? -5.446 2.474 12.438 1.00 98.25 100 ILE A CA 1
ATOM 802 C C . ILE A 1 100 ? -5.288 1.794 13.800 1.00 98.25 100 ILE A C 1
ATOM 804 O O . ILE A 1 100 ? -5.867 0.732 14.047 1.00 98.25 100 ILE A O 1
ATOM 808 N N . LYS A 1 101 ? -4.516 2.387 14.708 1.00 97.06 101 LYS A N 1
ATOM 809 C CA . LYS A 1 101 ? -4.310 1.857 16.051 1.00 97.06 101 LYS A CA 1
ATOM 810 C C . LYS A 1 101 ? -5.621 1.856 16.829 1.00 97.06 101 LYS A C 1
ATOM 812 O O . LYS A 1 101 ? -6.301 2.870 16.968 1.00 97.06 101 LYS A O 1
ATOM 817 N N . GLY A 1 102 ? -5.984 0.686 17.348 1.00 94.00 102 GLY A N 1
ATOM 818 C CA . GLY A 1 102 ? -7.255 0.493 18.048 1.00 94.00 102 GLY A CA 1
ATOM 819 C C . GLY A 1 102 ? -8.483 0.436 17.131 1.00 94.0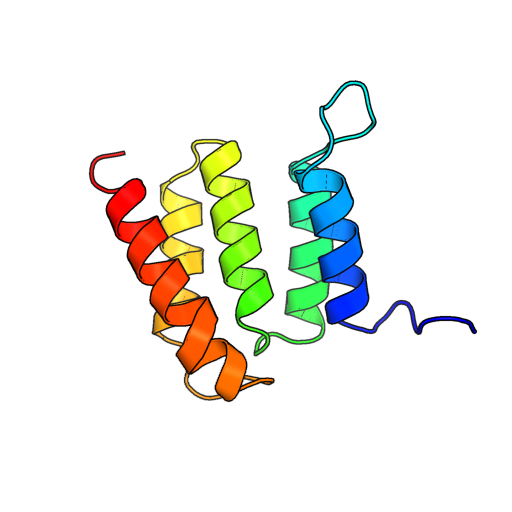0 102 GLY A C 1
ATOM 820 O O . GLY A 1 102 ? -9.602 0.545 17.635 1.00 94.00 102 GLY A O 1
ATOM 821 N N . LYS A 1 103 ? -8.285 0.285 15.813 1.00 94.44 103 LYS A N 1
ATOM 822 C CA . LYS A 1 103 ? -9.328 -0.070 14.843 1.00 94.44 103 LYS A CA 1
ATOM 823 C C . LYS A 1 103 ? -9.371 -1.570 14.569 1.00 94.44 103 LYS A C 1
ATOM 825 O O . LYS A 1 103 ? -8.286 -2.205 14.486 1.00 94.44 103 LYS A O 1
#

Secondary structure (DSSP, 8-state):
----TT-HHHHHHHHHHHHHS-GGGT--HHHHHHHHHHHHHH-TT-HHHHHHHHHHHHHTT-HHHHHHHHHHHHT-SS-SSHHHIIIIIHHHHHHHHHHTTT-